Protein AF-A0A8X7UDX6-F1 (afdb_monomer_lite)

Sequence (68 aa):
MAQMITTLVLLIEILFLLNYVSQIATTAAANDGDVIHVTGKVMCQDCTLNYDQWINGSEPIKGINCFR

Secondary structure (DSSP, 8-state):
-HHHHHHHHHHHHHHHHHHHHHHHHHHHHTS---------------TTS-HHHHHHHPPPPTT-----

Radius of gyration: 29.68 Å; chains: 1; bounding box: 44×21×84 Å

Organism: Brassica carinata (NCBI:txid52824)

pLDDT: mean 77.41, std 10.89, range [53.97, 95.0]

Structure (mmCIF, N/CA/C/O backbone):
data_AF-A0A8X7UDX6-F1
#
_entry.id   AF-A0A8X7UDX6-F1
#
loop_
_atom_site.group_PDB
_atom_site.id
_atom_site.type_symbol
_atom_site.label_atom_id
_atom_site.label_alt_id
_atom_site.label_comp_id
_atom_site.label_asym_id
_atom_site.label_entity_id
_atom_site.label_seq_id
_atom_site.pdbx_PDB_ins_code
_atom_site.Cartn_x
_atom_site.Cartn_y
_atom_site.Cartn_z
_atom_site.occupancy
_atom_site.B_iso_or_equiv
_atom_site.auth_seq_id
_atom_site.auth_comp_id
_atom_site.auth_asym_id
_atom_site.auth_atom_id
_atom_site.pdbx_PDB_model_num
ATOM 1 N N . MET A 1 1 ? 26.214 9.107 -51.624 1.00 62.97 1 MET A N 1
ATOM 2 C CA . MET A 1 1 ? 25.709 7.744 -51.336 1.00 62.97 1 MET A CA 1
ATOM 3 C C . MET A 1 1 ? 26.010 7.292 -49.911 1.00 62.97 1 MET A C 1
ATOM 5 O O . MET A 1 1 ? 25.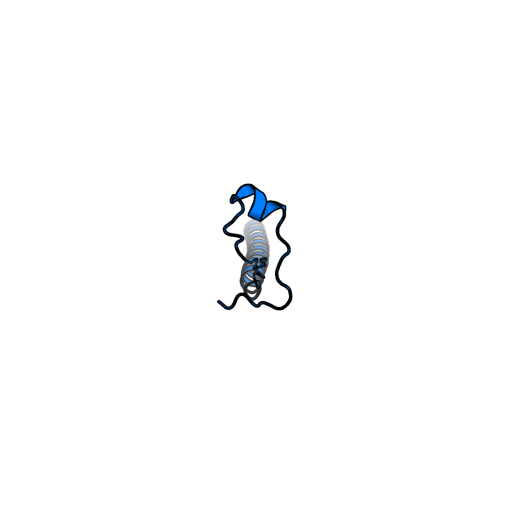059 6.980 -49.215 1.00 62.97 1 MET A O 1
ATOM 9 N N . ALA A 1 2 ? 27.261 7.332 -49.430 1.00 73.62 2 ALA A N 1
ATOM 10 C CA . ALA A 1 2 ? 27.597 6.927 -48.053 1.00 73.62 2 ALA A CA 1
ATOM 11 C C . ALA A 1 2 ? 26.792 7.670 -46.966 1.00 73.62 2 ALA A C 1
ATOM 13 O O . ALA A 1 2 ? 26.223 7.036 -46.089 1.00 73.62 2 ALA A O 1
ATOM 14 N N . GLN A 1 3 ? 26.642 8.993 -47.089 1.00 81.56 3 GLN A N 1
ATOM 15 C CA . GLN A 1 3 ? 25.909 9.812 -46.115 1.00 81.56 3 GLN A CA 1
ATOM 16 C C . GLN A 1 3 ? 24.424 9.433 -45.988 1.00 81.56 3 GLN A C 1
ATOM 18 O O . GLN A 1 3 ? 23.903 9.400 -44.882 1.00 81.56 3 GLN A O 1
ATOM 23 N N . MET A 1 4 ? 23.765 9.083 -47.100 1.00 80.94 4 MET A N 1
ATOM 24 C CA . MET A 1 4 ? 22.361 8.649 -47.094 1.00 80.94 4 MET A CA 1
ATOM 25 C C . MET A 1 4 ? 22.194 7.283 -46.422 1.00 80.94 4 MET A C 1
ATOM 27 O O . MET A 1 4 ? 21.229 7.071 -45.696 1.00 80.94 4 MET A O 1
ATOM 31 N N . ILE A 1 5 ? 23.153 6.376 -46.630 1.00 89.25 5 ILE A N 1
ATOM 32 C CA . ILE A 1 5 ? 23.163 5.049 -46.003 1.00 89.25 5 ILE A CA 1
ATOM 33 C C . ILE A 1 5 ? 23.386 5.187 -44.494 1.00 89.25 5 ILE A C 1
ATOM 35 O O . ILE A 1 5 ? 22.631 4.612 -43.716 1.00 89.25 5 ILE A O 1
ATOM 39 N N . THR A 1 6 ? 24.346 6.013 -44.065 1.00 89.12 6 THR A N 1
ATOM 40 C CA . THR A 1 6 ? 24.591 6.284 -42.640 1.00 89.12 6 THR A CA 1
ATOM 41 C C . THR A 1 6 ? 23.369 6.896 -41.957 1.00 89.12 6 THR A C 1
ATOM 43 O O . THR A 1 6 ? 23.004 6.461 -40.870 1.00 89.12 6 THR A O 1
ATOM 46 N N . THR A 1 7 ? 22.682 7.850 -42.597 1.00 89.88 7 THR A N 1
ATOM 47 C CA . THR A 1 7 ? 21.439 8.407 -42.037 1.00 89.88 7 THR A CA 1
ATOM 48 C C . THR A 1 7 ? 20.326 7.368 -41.929 1.00 89.88 7 THR A C 1
ATOM 50 O O . THR A 1 7 ? 19.573 7.391 -40.963 1.00 89.88 7 THR A O 1
ATOM 53 N N . LEU A 1 8 ? 20.232 6.435 -42.880 1.00 92.44 8 LEU A N 1
ATOM 54 C CA . LEU A 1 8 ? 19.206 5.390 -42.878 1.00 92.44 8 LEU A CA 1
ATOM 55 C C . LEU A 1 8 ? 19.431 4.380 -41.750 1.00 92.44 8 LEU A C 1
ATOM 57 O O . LEU A 1 8 ? 18.486 4.022 -41.057 1.00 92.44 8 LEU A O 1
ATOM 61 N N . VAL A 1 9 ? 20.687 3.983 -41.524 1.00 93.69 9 VAL A N 1
ATOM 62 C CA . VAL A 1 9 ? 21.067 3.111 -40.403 1.00 93.69 9 VAL A CA 1
ATOM 63 C C . VAL A 1 9 ? 20.730 3.781 -39.072 1.00 93.69 9 VAL A C 1
ATOM 65 O O . VAL A 1 9 ? 20.045 3.184 -38.252 1.00 93.69 9 VAL A O 1
ATOM 68 N N . LEU A 1 10 ? 21.106 5.051 -38.887 1.00 92.31 10 LEU A N 1
ATOM 69 C CA . LEU A 1 10 ? 20.799 5.784 -37.653 1.00 92.31 10 LEU A CA 1
ATOM 70 C C . LEU A 1 10 ? 19.290 5.900 -37.388 1.00 92.31 10 LEU A C 1
ATOM 72 O O . LEU A 1 10 ? 18.861 5.784 -36.244 1.00 92.31 10 LEU A O 1
ATOM 76 N N . LEU A 1 11 ? 18.474 6.092 -38.428 1.00 93.19 11 LEU A N 1
ATOM 77 C CA . LEU A 1 11 ? 17.017 6.141 -38.282 1.00 93.19 11 LEU A CA 1
ATOM 78 C C . LEU A 1 11 ? 16.433 4.797 -37.837 1.00 93.19 11 LEU A C 1
ATOM 80 O O . LEU A 1 11 ? 15.541 4.776 -36.993 1.00 93.19 11 LEU A O 1
ATOM 84 N N . ILE A 1 12 ? 16.941 3.688 -38.373 1.00 95.00 12 ILE A N 1
ATOM 85 C CA . ILE A 1 12 ? 16.496 2.341 -38.005 1.00 95.00 12 ILE A CA 1
ATOM 86 C C . ILE A 1 12 ? 16.801 2.059 -36.528 1.00 95.00 12 ILE A C 1
ATOM 88 O O . ILE A 1 12 ? 15.911 1.627 -35.798 1.00 95.00 12 ILE A O 1
ATOM 92 N N . GLU A 1 13 ? 18.010 2.380 -36.064 1.00 91.75 13 GLU A N 1
ATOM 93 C CA . GLU A 1 13 ? 18.396 2.226 -34.653 1.00 91.75 13 GLU A CA 1
ATOM 94 C C . GLU A 1 13 ? 17.485 3.043 -33.718 1.00 91.75 13 GLU A C 1
ATOM 96 O O . GLU A 1 13 ? 16.996 2.539 -32.707 1.00 91.75 13 GLU A O 1
ATOM 101 N N . ILE A 1 14 ? 17.179 4.294 -34.082 1.00 93.12 14 ILE A N 1
ATOM 102 C CA . ILE A 1 14 ? 16.275 5.156 -33.303 1.00 93.12 14 ILE A CA 1
ATOM 103 C C . ILE A 1 14 ? 14.861 4.562 -33.246 1.00 93.12 14 ILE A C 1
ATOM 105 O O . ILE A 1 14 ? 14.238 4.563 -32.184 1.00 93.12 14 ILE A O 1
ATOM 109 N N . LEU A 1 15 ? 14.352 4.026 -34.358 1.00 92.94 15 LEU A N 1
ATOM 110 C CA . LEU A 1 15 ? 13.029 3.396 -34.406 1.00 92.94 15 LEU A CA 1
ATOM 111 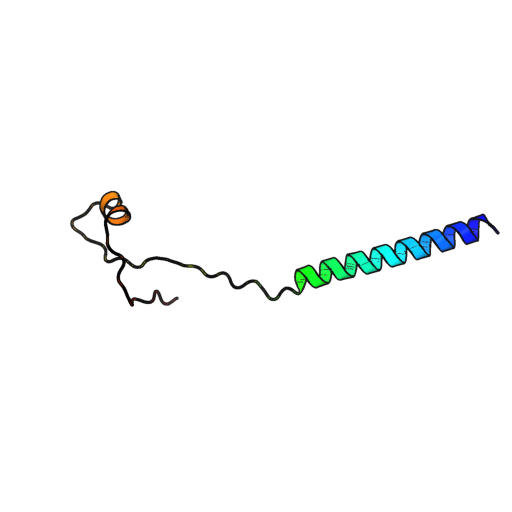C C . LEU A 1 15 ? 12.944 2.168 -33.488 1.00 92.94 15 LEU A C 1
ATOM 113 O O . LEU A 1 15 ? 11.940 2.002 -32.791 1.00 92.94 15 LEU A O 1
ATOM 117 N N . PHE A 1 16 ? 13.996 1.345 -33.434 1.00 90.00 16 PHE A N 1
ATOM 118 C CA . PHE A 1 16 ? 14.062 0.203 -32.518 1.00 90.00 16 PHE A CA 1
ATOM 119 C C . PHE A 1 16 ? 14.057 0.640 -31.048 1.00 90.00 16 PHE A C 1
ATOM 121 O O . PHE A 1 16 ? 13.306 0.082 -30.244 1.00 90.00 16 PHE A O 1
ATOM 128 N N . LEU A 1 17 ? 14.822 1.679 -30.702 1.00 86.50 17 LEU A N 1
ATOM 129 C CA . LEU A 1 17 ? 14.856 2.222 -29.342 1.00 86.50 17 LEU A CA 1
ATOM 130 C C . LEU A 1 17 ? 13.500 2.807 -28.921 1.00 86.50 17 LEU A C 1
ATOM 132 O O . LEU A 1 17 ? 13.030 2.540 -27.815 1.00 86.50 17 LEU A O 1
ATOM 136 N N . LEU A 1 18 ? 12.834 3.553 -29.807 1.00 85.88 18 LEU A N 1
ATOM 137 C CA . LEU A 1 18 ? 11.507 4.117 -29.534 1.00 85.88 18 LEU A CA 1
ATOM 138 C C . LEU A 1 18 ? 10.447 3.027 -29.327 1.00 85.88 18 LEU A C 1
ATOM 140 O O . LEU A 1 18 ? 9.595 3.155 -28.443 1.00 85.88 18 LEU A O 1
ATOM 144 N N . ASN A 1 19 ? 10.509 1.940 -30.103 1.00 85.44 19 ASN A N 1
ATOM 145 C CA . ASN A 1 19 ? 9.602 0.807 -29.941 1.00 85.44 19 ASN A CA 1
ATOM 146 C C . ASN A 1 19 ? 9.802 0.120 -28.580 1.00 85.44 19 ASN A C 1
ATOM 148 O O . ASN A 1 19 ? 8.831 -0.097 -27.859 1.00 85.44 19 ASN A O 1
ATOM 152 N N . TYR A 1 20 ? 11.054 -0.139 -28.196 1.00 79.44 20 TYR A N 1
ATOM 153 C CA . TYR A 1 20 ? 11.392 -0.790 -26.930 1.00 79.44 20 TYR A CA 1
ATOM 154 C C . TYR A 1 20 ? 10.948 0.025 -25.702 1.00 79.44 20 TYR A C 1
ATOM 156 O O . TYR A 1 20 ? 10.318 -0.507 -24.789 1.00 79.44 20 TYR A O 1
ATOM 164 N N . VAL A 1 21 ? 11.190 1.341 -25.698 1.00 77.56 21 VAL A N 1
ATOM 165 C CA . VAL A 1 21 ? 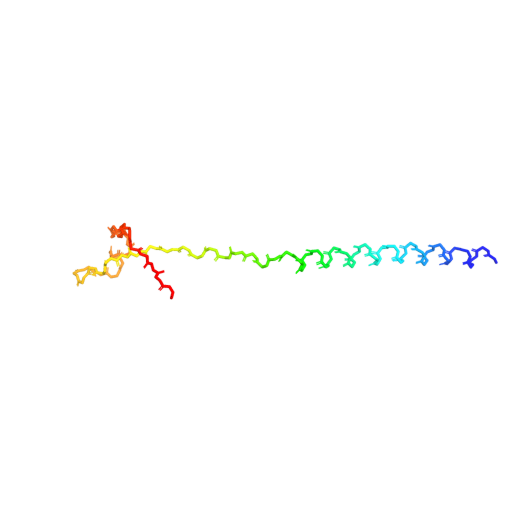10.780 2.229 -24.591 1.00 77.56 21 VAL A CA 1
ATOM 166 C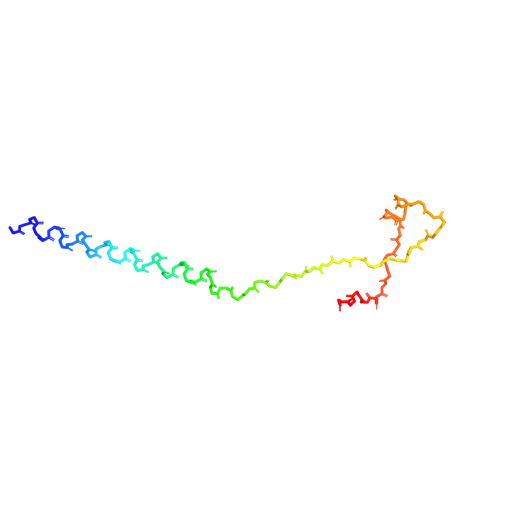 C . VAL A 1 21 ? 9.253 2.311 -24.461 1.00 77.56 21 VAL A C 1
ATOM 168 O O . VAL A 1 21 ? 8.725 2.329 -23.348 1.00 77.56 21 VAL A O 1
ATOM 171 N N . SER A 1 22 ? 8.531 2.297 -25.586 1.00 73.94 22 SER A N 1
ATOM 172 C CA . SER A 1 22 ? 7.060 2.312 -25.593 1.00 73.94 22 SER A CA 1
ATOM 173 C C . SER A 1 22 ? 6.462 1.039 -24.977 1.00 73.94 22 SER A C 1
ATOM 175 O O . SER A 1 22 ? 5.445 1.102 -24.282 1.00 73.94 22 SER A O 1
ATOM 177 N N . GLN A 1 23 ? 7.108 -0.115 -25.179 1.00 69.62 23 GLN A N 1
ATOM 178 C CA . GLN A 1 23 ? 6.686 -1.381 -24.569 1.00 69.62 23 GLN A CA 1
ATOM 179 C C . GLN A 1 23 ? 6.834 -1.349 -23.041 1.00 69.62 23 GLN A C 1
ATOM 181 O O . GLN A 1 23 ? 5.896 -1.720 -22.338 1.00 69.62 23 GLN A O 1
ATOM 186 N N . ILE A 1 24 ? 7.951 -0.824 -22.522 1.00 65.75 24 ILE A N 1
ATOM 187 C CA . ILE A 1 24 ? 8.202 -0.706 -21.073 1.00 65.75 24 ILE A CA 1
ATOM 188 C C . ILE A 1 24 ? 7.136 0.165 -20.394 1.00 65.75 24 ILE A C 1
ATOM 190 O O . ILE A 1 24 ? 6.557 -0.238 -19.381 1.00 65.75 24 ILE A O 1
ATOM 194 N N . ALA A 1 25 ? 6.833 1.334 -20.966 1.00 60.34 25 ALA A N 1
ATOM 195 C CA . ALA A 1 25 ? 5.825 2.245 -20.419 1.00 60.34 25 ALA A CA 1
ATOM 196 C C . ALA A 1 25 ? 4.424 1.608 -20.377 1.00 60.34 25 ALA A C 1
ATOM 198 O O . ALA A 1 25 ? 3.678 1.799 -19.417 1.00 60.34 25 ALA A O 1
ATOM 199 N N . THR A 1 26 ? 4.093 0.797 -21.385 1.00 59.75 26 THR A N 1
ATOM 200 C CA . THR A 1 26 ? 2.802 0.102 -21.466 1.00 59.75 26 THR A CA 1
ATOM 201 C C . THR A 1 26 ? 2.721 -1.054 -20.464 1.00 59.75 26 THR A C 1
ATOM 203 O O . THR A 1 26 ? 1.694 -1.222 -19.816 1.00 59.75 26 THR A O 1
ATOM 206 N N . THR A 1 27 ? 3.809 -1.807 -20.253 1.00 57.72 27 THR A N 1
ATOM 207 C CA . THR A 1 27 ? 3.853 -2.870 -19.230 1.00 57.72 27 THR A CA 1
ATOM 208 C C . THR A 1 27 ? 3.798 -2.335 -17.801 1.00 57.72 27 THR A C 1
ATOM 210 O O . THR A 1 27 ? 3.189 -2.964 -16.945 1.00 57.72 27 THR A O 1
ATOM 213 N N . ALA A 1 28 ? 4.367 -1.153 -17.536 1.00 57.75 28 ALA A N 1
ATOM 214 C CA . ALA A 1 28 ? 4.288 -0.521 -16.220 1.00 57.75 28 ALA A CA 1
ATOM 215 C C . ALA A 1 28 ? 2.854 -0.075 -15.875 1.00 57.75 28 ALA A C 1
ATOM 217 O O . ALA A 1 28 ? 2.446 -0.181 -14.721 1.00 57.75 28 ALA A O 1
ATOM 218 N N . ALA A 1 29 ? 2.091 0.375 -16.878 1.00 57.81 29 ALA A N 1
ATOM 219 C CA . ALA A 1 29 ? 0.690 0.779 -16.742 1.00 57.81 29 ALA A CA 1
ATOM 220 C C . ALA A 1 29 ? -0.308 -0.397 -16.774 1.00 57.81 29 ALA A C 1
ATOM 222 O O . ALA A 1 29 ? -1.466 -0.214 -16.413 1.00 57.81 29 ALA A O 1
ATOM 223 N N . ALA A 1 30 ? 0.132 -1.583 -17.207 1.00 57.66 30 ALA A N 1
ATOM 224 C CA . ALA A 1 30 ? -0.668 -2.809 -17.261 1.00 57.66 30 ALA A CA 1
ATOM 225 C C . ALA A 1 30 ? -0.494 -3.710 -16.026 1.00 57.66 30 ALA A C 1
ATOM 227 O O . ALA A 1 30 ? -1.041 -4.811 -15.996 1.00 57.66 30 ALA A O 1
ATOM 228 N N . ASN A 1 31 ? 0.256 -3.264 -15.011 1.00 58.94 31 ASN A N 1
ATOM 229 C CA . ASN A 1 31 ? 0.177 -3.883 -13.695 1.00 58.94 31 ASN A CA 1
ATOM 230 C C . ASN A 1 31 ? -1.205 -3.539 -13.134 1.00 58.94 31 ASN A C 1
ATOM 232 O O . ASN A 1 31 ? -1.431 -2.410 -12.693 1.00 58.94 31 ASN A O 1
ATOM 236 N N . ASP A 1 32 ? -2.133 -4.492 -13.261 1.00 59.81 32 ASP A N 1
ATOM 237 C CA . ASP A 1 32 ? -3.442 -4.493 -12.611 1.00 59.81 32 ASP A CA 1
ATOM 238 C C . ASP A 1 32 ? -3.307 -3.867 -11.225 1.00 59.81 32 ASP A C 1
ATOM 240 O O . ASP A 1 32 ? -2.478 -4.309 -10.431 1.00 59.81 32 ASP A O 1
ATOM 244 N N . GLY A 1 33 ? -4.056 -2.785 -10.991 1.00 62.78 33 GLY A N 1
ATOM 245 C CA . GLY A 1 33 ? -3.861 -1.889 -9.855 1.00 62.78 33 GLY A CA 1
ATOM 246 C C . GLY A 1 33 ? -3.572 -2.647 -8.563 1.00 62.78 33 GLY A C 1
ATOM 247 O O 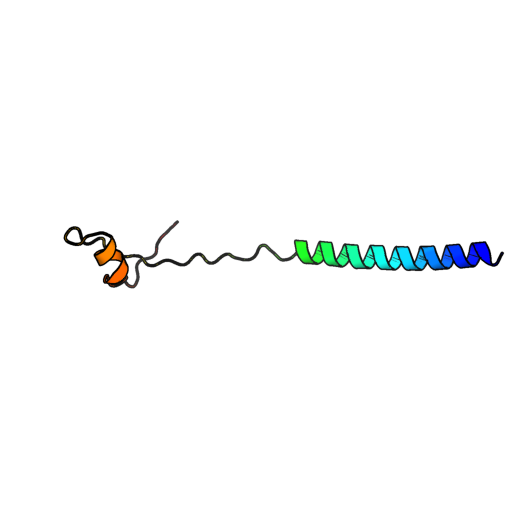. GLY A 1 33 ? -4.401 -3.433 -8.102 1.00 62.78 33 GLY A O 1
ATOM 248 N N . ASP A 1 34 ? -2.385 -2.404 -8.004 1.00 68.19 34 ASP A N 1
ATOM 249 C CA . ASP A 1 34 ? -1.921 -3.062 -6.787 1.00 68.19 34 ASP A CA 1
ATOM 250 C C . ASP A 1 34 ? -2.992 -2.977 -5.689 1.00 68.19 34 ASP A C 1
ATOM 252 O O . ASP A 1 34 ? -3.508 -1.903 -5.357 1.00 68.19 34 ASP A O 1
ATOM 256 N N . VAL A 1 35 ? -3.336 -4.128 -5.106 1.00 75.94 35 VAL A N 1
ATOM 257 C CA . VAL A 1 35 ? -4.315 -4.199 -4.018 1.00 75.94 35 VAL A CA 1
ATOM 258 C C . VAL A 1 35 ? -3.690 -3.614 -2.754 1.00 75.94 35 VAL A C 1
ATOM 260 O O . VAL A 1 35 ? -2.865 -4.244 -2.086 1.00 75.94 35 VAL A O 1
ATOM 263 N N . ILE A 1 36 ? -4.122 -2.408 -2.385 1.00 77.69 36 ILE A N 1
ATOM 264 C CA . ILE A 1 36 ? -3.712 -1.772 -1.132 1.00 77.69 36 ILE A CA 1
ATOM 265 C C . ILE A 1 36 ? -4.467 -2.425 0.029 1.00 77.69 36 ILE A C 1
ATOM 267 O O . ILE A 1 36 ? -5.653 -2.175 0.254 1.00 77.69 36 ILE A O 1
ATOM 271 N N . HIS A 1 37 ? -3.757 -3.239 0.807 1.00 77.94 37 HIS A N 1
ATOM 272 C CA . HIS A 1 37 ? -4.279 -3.826 2.036 1.00 77.94 37 HIS A CA 1
ATOM 273 C C . HIS A 1 37 ? -4.139 -2.823 3.187 1.00 77.94 37 HIS A C 1
ATOM 275 O O . HIS A 1 37 ? -3.076 -2.688 3.792 1.00 77.94 37 HIS A O 1
ATOM 281 N N . VAL A 1 38 ? -5.219 -2.106 3.497 1.00 78.31 38 VAL A N 1
ATOM 282 C CA . VAL A 1 38 ? -5.271 -1.231 4.676 1.00 78.31 38 VAL A CA 1
ATOM 283 C C . VAL A 1 38 ? -5.581 -2.085 5.904 1.00 78.31 38 VAL A C 1
ATOM 285 O O . VAL A 1 38 ? -6.656 -2.672 5.997 1.00 78.31 38 VAL A O 1
ATOM 288 N N . THR A 1 39 ? -4.637 -2.155 6.844 1.00 75.44 39 THR A N 1
ATOM 289 C CA . THR A 1 39 ? -4.795 -2.880 8.113 1.00 75.44 39 THR A CA 1
ATOM 290 C C . THR A 1 39 ? -4.948 -1.913 9.285 1.00 75.44 39 THR A C 1
ATOM 292 O O . THR A 1 39 ? -4.383 -0.821 9.284 1.00 75.44 39 THR A O 1
ATOM 295 N N . GLY A 1 40 ? -5.716 -2.313 10.294 1.00 79.94 40 GLY A N 1
ATOM 296 C CA . GLY A 1 40 ? -5.980 -1.520 11.488 1.00 79.94 40 GLY A CA 1
ATOM 297 C C . GLY A 1 40 ? -6.417 -2.405 12.648 1.00 79.94 40 GLY A C 1
ATOM 298 O O . GLY A 1 40 ? -6.896 -3.521 12.452 1.00 79.94 40 GLY A O 1
ATOM 299 N N . LYS A 1 41 ? -6.231 -1.912 13.872 1.00 79.88 41 LYS A N 1
ATOM 300 C CA . LYS A 1 41 ? -6.707 -2.577 15.088 1.00 79.88 41 LYS A CA 1
ATOM 301 C C . LYS A 1 41 ? -8.029 -1.951 15.512 1.00 79.88 41 LYS A C 1
ATOM 303 O O . LYS A 1 41 ? -8.140 -0.729 15.543 1.00 79.88 41 LYS A O 1
ATOM 308 N N . VAL A 1 42 ? -8.999 -2.783 15.875 1.00 82.19 42 VAL A N 1
ATOM 309 C CA . VAL A 1 42 ? -10.238 -2.331 16.517 1.00 82.19 42 VAL A CA 1
ATOM 310 C C . VAL A 1 42 ? -10.082 -2.509 18.021 1.00 82.19 42 VAL A C 1
ATOM 312 O O . VAL A 1 42 ? -9.689 -3.578 18.491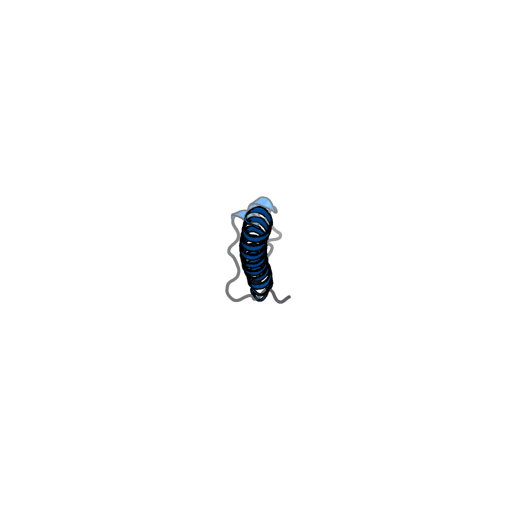 1.00 82.19 42 VAL A O 1
ATOM 315 N N . MET A 1 43 ? -10.357 -1.448 18.772 1.00 82.38 43 MET A N 1
ATOM 316 C CA . MET A 1 43 ? -10.235 -1.416 20.228 1.00 82.38 43 MET A CA 1
ATOM 317 C C . MET A 1 43 ? -11.536 -0.882 20.824 1.00 82.38 43 MET A C 1
ATOM 319 O O . MET A 1 43 ? -12.164 -0.000 20.237 1.00 82.38 43 MET A O 1
ATOM 323 N N . CYS A 1 44 ? -11.936 -1.395 21.988 1.00 83.12 44 CYS A N 1
ATOM 324 C CA . CYS A 1 44 ? -12.998 -0.769 22.773 1.00 83.12 44 CYS A CA 1
ATOM 325 C C . CYS A 1 44 ? -12.435 0.507 23.391 1.00 83.12 44 CYS A C 1
ATOM 327 O O . CYS A 1 44 ? -11.360 0.465 23.990 1.00 83.12 44 CYS A O 1
ATOM 329 N N . GLN A 1 45 ? -13.146 1.624 23.252 1.00 78.94 45 GLN A N 1
ATOM 330 C CA . GLN A 1 45 ? -12.776 2.849 23.947 1.00 78.94 45 GLN A CA 1
ATOM 331 C C . GLN A 1 45 ? -13.100 2.710 25.432 1.00 78.94 45 GLN A C 1
ATOM 333 O O . GLN A 1 45 ? -14.264 2.585 25.807 1.00 78.94 45 GLN A O 1
ATOM 338 N N . ASP A 1 46 ? -12.065 2.729 26.266 1.00 83.81 46 ASP A N 1
ATOM 339 C CA . ASP A 1 46 ? -12.240 2.797 27.711 1.00 83.81 46 ASP A CA 1
ATOM 340 C C . ASP A 1 46 ? -12.483 4.255 28.116 1.00 83.81 46 ASP A C 1
ATOM 342 O O . ASP A 1 46 ? -11.583 5.093 28.061 1.00 83.81 46 ASP A O 1
ATOM 346 N N . CYS A 1 47 ? -13.718 4.562 28.516 1.00 85.75 47 CYS A N 1
ATOM 347 C CA . CYS A 1 47 ? -14.132 5.909 28.912 1.00 85.75 47 CYS A CA 1
ATOM 348 C C . CYS A 1 47 ? -13.509 6.386 30.236 1.00 85.75 47 CYS A C 1
ATOM 350 O O . CYS A 1 47 ? -13.733 7.530 30.628 1.00 85.75 47 CYS A O 1
ATOM 352 N N . THR A 1 48 ? -12.770 5.526 30.942 1.00 87.44 48 THR A N 1
ATOM 353 C CA . THR A 1 48 ? -12.064 5.871 32.184 1.00 87.44 48 THR A CA 1
ATOM 354 C C . THR A 1 48 ? -10.612 6.285 31.949 1.00 87.44 48 THR A C 1
ATOM 356 O O . THR A 1 48 ? -9.984 6.846 32.847 1.00 87.44 48 THR A O 1
ATOM 359 N N . LEU A 1 49 ? -10.084 6.042 30.744 1.00 82.94 49 LEU A N 1
ATOM 360 C CA . LEU A 1 49 ? -8.698 6.307 30.381 1.00 82.94 49 LEU A CA 1
ATOM 361 C C . LEU A 1 49 ? -8.587 7.515 29.452 1.00 82.94 49 LEU A C 1
ATOM 363 O O . LEU A 1 49 ? -9.411 7.737 28.563 1.00 82.94 49 LEU A O 1
ATOM 367 N N . ASN A 1 50 ? -7.512 8.284 29.621 1.00 82.75 50 ASN A N 1
ATOM 368 C CA . ASN A 1 50 ? -7.174 9.329 28.663 1.00 82.75 50 ASN A CA 1
ATOM 369 C C . ASN A 1 50 ? -6.732 8.710 27.331 1.00 82.75 50 ASN A C 1
ATOM 371 O O . ASN A 1 50 ? -6.185 7.608 27.300 1.00 82.75 50 ASN A O 1
ATOM 375 N N . TYR A 1 51 ? -6.897 9.461 26.237 1.00 81.25 51 TYR A N 1
ATOM 376 C CA . TYR A 1 51 ? -6.555 9.014 24.880 1.00 81.25 51 TYR A CA 1
ATOM 377 C C . TYR A 1 51 ? -5.160 8.377 24.791 1.00 81.25 51 TYR A C 1
ATOM 379 O O . TYR A 1 51 ? -5.017 7.291 24.243 1.00 81.25 51 TYR A O 1
ATOM 387 N N . ASP A 1 52 ? -4.148 9.009 25.390 1.00 84.75 52 ASP A N 1
ATOM 388 C CA . ASP A 1 52 ? -2.766 8.516 25.357 1.00 84.75 52 ASP A CA 1
ATOM 389 C C . ASP A 1 52 ? -2.590 7.161 26.069 1.00 84.75 52 ASP A C 1
ATOM 391 O O . ASP A 1 52 ? -1.874 6.278 25.603 1.00 84.75 52 ASP A O 1
ATOM 395 N N . GLN A 1 53 ? -3.309 6.951 27.171 1.00 82.25 53 GLN A N 1
ATOM 396 C CA . GLN A 1 53 ? -3.288 5.686 27.907 1.00 82.25 53 GLN A CA 1
ATOM 397 C C . GLN A 1 53 ? -4.052 4.600 27.148 1.00 82.25 53 GLN A C 1
ATOM 399 O O . GLN A 1 53 ? -3.623 3.447 27.091 1.00 82.25 53 GLN A O 1
ATOM 404 N N . TRP A 1 54 ? -5.157 4.986 26.512 1.00 81.00 54 TRP A N 1
ATOM 405 C CA . TRP A 1 54 ? -5.974 4.100 25.703 1.00 81.00 54 TRP A CA 1
ATOM 406 C C . TRP A 1 54 ? -5.226 3.600 24.455 1.00 81.00 54 TRP A C 1
ATOM 408 O O . TRP A 1 54 ? -5.228 2.399 24.192 1.00 81.00 54 TRP A O 1
ATOM 418 N N . ILE A 1 55 ? -4.512 4.453 23.713 1.00 80.31 55 ILE A N 1
ATOM 419 C CA . ILE A 1 55 ? -3.802 4.001 22.500 1.00 80.31 55 ILE A CA 1
ATOM 420 C C . ILE A 1 55 ? -2.586 3.108 22.793 1.00 80.31 55 ILE A C 1
ATOM 422 O O . ILE A 1 55 ? -2.230 2.279 21.957 1.00 80.31 55 ILE A O 1
ATOM 426 N N . ASN A 1 56 ? -1.949 3.274 23.958 1.00 80.75 56 ASN A N 1
ATOM 427 C CA . ASN A 1 56 ? -0.686 2.610 24.291 1.00 80.75 56 ASN A CA 1
ATOM 428 C C . ASN A 1 56 ? -0.860 1.334 25.133 1.00 80.75 56 ASN A C 1
ATOM 430 O O . ASN A 1 56 ? 0.057 0.515 25.176 1.00 80.75 56 ASN A O 1
ATOM 434 N N . GLY A 1 57 ? -2.002 1.160 25.808 1.00 71.62 57 GLY A N 1
ATOM 435 C CA . GLY A 1 57 ? -2.217 0.065 26.764 1.00 71.62 57 GLY A CA 1
ATOM 436 C C . GLY A 1 57 ? -3.399 -0.860 26.472 1.00 71.62 57 GLY A C 1
ATOM 437 O O . GLY A 1 57 ? -3.537 -1.875 27.150 1.00 71.62 57 GLY A O 1
ATOM 438 N N . SER A 1 58 ? -4.253 -0.542 25.496 1.00 72.38 58 SER A N 1
ATOM 439 C CA . SER A 1 58 ? -5.488 -1.307 25.275 1.00 72.38 58 SER A CA 1
ATOM 440 C C . SER A 1 58 ? -5.260 -2.571 24.455 1.00 72.38 58 SER A C 1
ATOM 442 O O . SER A 1 58 ? -4.581 -2.556 23.424 1.00 72.38 58 SER A O 1
ATOM 444 N N . GLU A 1 59 ? -5.887 -3.671 24.872 1.00 77.81 59 GLU A N 1
ATOM 445 C CA . GLU A 1 59 ? -5.882 -4.902 24.088 1.00 77.81 59 GLU A CA 1
ATOM 446 C C . GLU A 1 59 ? -6.816 -4.784 22.869 1.00 77.81 59 GLU A C 1
ATOM 448 O O . GLU A 1 59 ? -7.987 -4.415 23.005 1.00 77.81 59 GLU A O 1
ATOM 453 N N . PRO A 1 60 ? -6.330 -5.111 21.657 1.00 77.94 60 PRO A N 1
ATOM 454 C CA . PRO A 1 60 ? -7.169 -5.138 20.470 1.00 77.94 60 PRO A CA 1
ATOM 455 C C . PRO A 1 60 ? -8.191 -6.275 20.547 1.00 77.94 60 PRO A C 1
ATOM 457 O O . PRO A 1 60 ? -7.873 -7.400 20.944 1.00 77.94 60 PRO A O 1
ATOM 460 N N . ILE A 1 61 ? -9.420 -5.998 20.111 1.00 79.50 61 ILE A N 1
ATOM 461 C CA . ILE A 1 61 ? -10.506 -6.977 20.148 1.00 79.50 61 ILE A CA 1
ATOM 462 C C . ILE A 1 61 ? -10.283 -8.006 19.037 1.00 79.50 61 ILE A C 1
ATOM 464 O O . ILE A 1 61 ? -10.189 -7.667 17.856 1.00 79.50 61 ILE A O 1
ATOM 468 N N . LYS A 1 62 ? -10.214 -9.286 19.408 1.00 78.31 62 LYS A N 1
ATOM 469 C CA . LYS A 1 62 ? -10.082 -10.387 18.448 1.00 78.31 62 LYS A CA 1
ATOM 470 C C . LYS A 1 62 ? -11.433 -10.690 17.796 1.00 78.31 62 LYS A C 1
ATOM 472 O O . LYS A 1 62 ? -12.446 -10.766 18.481 1.00 78.31 62 LYS A O 1
ATOM 477 N N . GLY A 1 63 ? -11.429 -10.916 16.483 1.00 74.25 63 GLY A N 1
ATOM 478 C CA . GLY A 1 63 ? -12.610 -11.375 15.738 1.00 74.25 63 GLY A CA 1
ATOM 479 C C . GLY A 1 63 ? -13.610 -10.284 15.346 1.00 74.25 63 GLY A C 1
ATOM 480 O O . GLY A 1 63 ? -14.670 -10.610 14.821 1.00 74.25 63 GLY A O 1
ATOM 481 N N . ILE A 1 64 ? -13.286 -9.006 15.570 1.00 73.94 64 ILE A N 1
ATOM 482 C CA . ILE A 1 64 ? -14.090 -7.885 15.075 1.00 73.94 64 ILE A CA 1
ATOM 483 C C . ILE A 1 64 ? -13.565 -7.459 13.707 1.00 73.94 64 ILE A C 1
ATOM 485 O O . ILE A 1 64 ? -12.391 -7.120 13.557 1.00 73.94 64 ILE A O 1
ATOM 489 N N . ASN A 1 65 ? -14.459 -7.436 12.723 1.00 68.81 65 ASN A N 1
ATOM 490 C CA . ASN A 1 65 ? -14.160 -6.957 11.382 1.00 68.81 65 ASN A CA 1
ATOM 491 C C . ASN A 1 65 ? -14.577 -5.488 11.280 1.00 68.81 65 ASN A C 1
ATOM 493 O O . ASN A 1 65 ? -15.743 -5.159 11.496 1.00 68.81 65 ASN A O 1
ATOM 497 N N . CYS A 1 66 ? -13.637 -4.608 10.934 1.00 65.69 66 CYS A N 1
ATOM 498 C CA . CYS A 1 66 ? -13.972 -3.249 10.525 1.00 65.69 66 CYS A CA 1
ATOM 499 C C . CYS A 1 66 ? -14.520 -3.326 9.097 1.00 65.69 66 CYS A C 1
ATOM 501 O O . CYS A 1 66 ? -13.757 -3.451 8.138 1.00 65.69 66 CYS A O 1
ATOM 503 N N . PHE A 1 67 ? -15.844 -3.367 8.971 1.00 58.12 67 PHE A N 1
ATOM 504 C CA . PHE A 1 67 ? -16.493 -3.356 7.669 1.00 58.12 67 PHE A CA 1
ATOM 505 C C . PHE A 1 67 ? -16.474 -1.928 7.125 1.00 58.12 67 PHE A C 1
ATOM 507 O O . PHE A 1 67 ? -16.843 -0.991 7.834 1.00 58.12 67 PHE A O 1
ATOM 514 N N . ARG A 1 68 ? -15.997 -1.782 5.888 1.00 53.97 68 ARG A N 1
ATOM 515 C CA . ARG A 1 68 ? -16.168 -0.551 5.118 1.00 53.97 68 ARG A CA 1
ATOM 516 C C . ARG A 1 68 ? -17.638 -0.365 4.765 1.00 53.97 68 ARG A C 1
ATOM 518 O O . ARG A 1 68 ? -18.271 -1.382 4.404 1.00 53.97 68 ARG A O 1
#

Foldseek 3Di:
DVVVVVVVVVVVVVVVVVVVVVVVVVVVVPPPPDDDDDDDFAFDDDPVDDPVCCVPPTDGDPPDDPDD